Protein AF-A0AAW6S9F1-F1 (afdb_monomer_lite)

Sequence (122 aa):
ILEATVVEERRRLMMEIIFHKCEFVGEMAVVQQAQRSLSLESYDRIEQNLNQCMQAKLLPANLLTRRAAILMRSYISGLMENWLFAPQSFDLKAEARSYVAILLEMLQLCPTLRSDAPSLTA

Foldseek 3Di:
DLLCCVPPPVNVVVLLCVQPVDDCDDPNVVVVVVVVVVLVVQLVVQLVVVCVCVVVVVFPVQFQSSVLSVCVVCLSSVLSNVCSVPVPPDPSNVCVVVSVVVSSCCRHPPPVRGDPDDPPDD

Radius of gyration: 17.01 Å; chains: 1; bounding box: 40×32×47 Å

InterPro domains:
  IPR013572 Transcription regulator MAATS, C-terminal [PF08361] (1-108)
  IPR036271 Tetracyclin repressor-like, C-terminal domain superfamily [SSF48498] (8-107)

Structure (mmCIF, N/CA/C/O backbone):
data_AF-A0AAW6S9F1-F1
#
_entry.id   AF-A0AAW6S9F1-F1
#
loop_
_atom_site.group_PDB
_atom_site.id
_atom_site.type_symbol
_atom_site.label_atom_id
_atom_site.label_alt_id
_atom_site.label_comp_id
_atom_site.label_asym_id
_atom_site.label_entity_id
_atom_site.label_seq_id
_atom_site.pdbx_PDB_ins_code
_atom_site.Cartn_x
_atom_site.Cartn_y
_atom_site.Cartn_z
_atom_site.occupancy
_atom_site.B_iso_or_equiv
_atom_site.auth_seq_id
_atom_site.auth_comp_id
_atom_site.auth_asym_id
_atom_site.auth_atom_id
_atom_site.pdbx_PDB_model_num
ATOM 1 N N . ILE A 1 1 ? -5.722 0.598 -7.231 1.00 87.75 1 ILE A N 1
ATOM 2 C CA . ILE A 1 1 ? -4.252 0.827 -7.224 1.00 87.75 1 ILE A CA 1
ATOM 3 C C . ILE A 1 1 ? -3.485 -0.434 -7.610 1.00 87.75 1 ILE A C 1
ATOM 5 O O . ILE A 1 1 ? -2.797 -0.372 -8.618 1.00 87.75 1 ILE A O 1
ATOM 9 N N . LEU A 1 2 ? -3.614 -1.547 -6.875 1.00 93.38 2 LEU A N 1
ATOM 10 C CA . LEU A 1 2 ? -2.893 -2.795 -7.178 1.00 93.38 2 LEU A CA 1
ATOM 11 C C . LEU A 1 2 ? -3.260 -3.365 -8.558 1.00 93.38 2 LEU A C 1
ATOM 13 O O . LEU A 1 2 ? -2.381 -3.532 -9.394 1.00 93.38 2 LEU A O 1
ATOM 17 N N . GLU A 1 3 ? -4.554 -3.530 -8.851 1.00 93.81 3 GLU A N 1
ATOM 18 C CA . GLU A 1 3 ? -5.017 -3.954 -10.184 1.00 93.81 3 GLU A CA 1
ATOM 19 C C . GLU A 1 3 ? -4.552 -2.994 -11.290 1.00 93.81 3 GLU A C 1
ATOM 21 O O . GLU A 1 3 ? -4.047 -3.425 -12.321 1.00 93.81 3 GLU A O 1
ATOM 26 N N . ALA A 1 4 ? -4.652 -1.681 -11.054 1.00 91.31 4 ALA A N 1
ATOM 27 C CA . ALA A 1 4 ? -4.219 -0.659 -12.008 1.00 91.31 4 ALA A CA 1
ATOM 28 C C . ALA A 1 4 ? -2.718 -0.759 -12.328 1.00 91.31 4 ALA A C 1
ATOM 30 O O . ALA A 1 4 ? -2.326 -0.536 -13.465 1.00 91.31 4 ALA A O 1
ATOM 31 N N . THR A 1 5 ? -1.873 -1.141 -11.364 1.00 92.12 5 THR A N 1
ATOM 32 C CA . THR A 1 5 ? -0.443 -1.403 -11.612 1.00 92.12 5 THR A CA 1
ATOM 33 C C . THR A 1 5 ? -0.233 -2.534 -12.626 1.00 92.12 5 THR A C 1
ATOM 35 O O . THR A 1 5 ? 0.734 -2.495 -13.381 1.00 92.12 5 THR A O 1
ATOM 38 N N . VAL A 1 6 ? -1.147 -3.506 -12.693 1.00 93.06 6 VAL A N 1
ATOM 39 C CA . VAL A 1 6 ? -1.086 -4.600 -13.671 1.00 93.06 6 VAL A CA 1
ATOM 40 C C . VAL A 1 6 ? -1.693 -4.190 -15.011 1.00 93.06 6 VAL A C 1
ATOM 42 O O . VAL A 1 6 ? -1.104 -4.465 -16.053 1.00 93.06 6 VAL A O 1
ATOM 45 N N . VAL A 1 7 ? -2.861 -3.541 -15.005 1.00 93.94 7 VAL A N 1
ATOM 46 C CA . VAL A 1 7 ? -3.667 -3.318 -16.219 1.00 93.94 7 VAL A CA 1
ATOM 47 C C . VAL A 1 7 ? -3.265 -2.046 -16.975 1.00 93.94 7 VAL A C 1
ATOM 49 O O . VAL A 1 7 ? -3.292 -2.030 -18.204 1.00 93.94 7 VAL A O 1
ATOM 52 N N . GLU A 1 8 ? -2.858 -0.985 -16.276 1.00 95.62 8 GLU A N 1
ATOM 53 C CA . GLU A 1 8 ? -2.519 0.300 -16.894 1.00 95.62 8 GLU A CA 1
ATOM 54 C C . GLU A 1 8 ? -1.025 0.380 -17.216 1.00 95.62 8 GLU A C 1
ATOM 56 O O . GLU A 1 8 ? -0.187 0.632 -16.348 1.00 95.62 8 GLU A O 1
ATOM 61 N N . GLU A 1 9 ? -0.681 0.234 -18.495 1.00 94.06 9 GLU A N 1
ATOM 62 C CA . GLU A 1 9 ? 0.710 0.243 -18.958 1.00 94.06 9 GLU A CA 1
ATOM 63 C C . GLU A 1 9 ? 1.473 1.510 -18.551 1.00 94.06 9 GLU A C 1
ATOM 65 O O . GLU A 1 9 ? 2.570 1.417 -18.001 1.00 94.06 9 GLU A O 1
ATOM 70 N N . ARG A 1 10 ? 0.877 2.696 -18.733 1.00 94.75 10 ARG A N 1
ATOM 71 C CA . ARG A 1 10 ? 1.509 3.970 -18.349 1.00 94.75 10 ARG A CA 1
ATOM 72 C C . ARG A 1 10 ? 1.888 3.994 -16.867 1.00 94.75 10 ARG A C 1
ATOM 74 O O . ARG A 1 10 ? 2.964 4.468 -16.510 1.00 94.75 10 ARG A O 1
ATOM 81 N N . ARG A 1 11 ? 1.003 3.495 -16.001 1.00 92.75 11 ARG A N 1
ATOM 82 C CA . ARG A 1 11 ? 1.230 3.437 -14.554 1.00 92.75 11 ARG A CA 1
ATOM 83 C C . ARG A 1 11 ? 2.313 2.416 -14.215 1.00 92.75 11 ARG A C 1
ATOM 85 O O . ARG A 1 11 ? 3.184 2.719 -13.403 1.00 92.75 11 ARG A O 1
ATOM 92 N N . ARG A 1 12 ? 2.262 1.242 -14.848 1.00 94.38 12 ARG A N 1
ATOM 93 C CA . ARG A 1 12 ? 3.239 0.163 -14.679 1.00 94.38 12 ARG A CA 1
ATOM 94 C C . ARG A 1 12 ? 4.652 0.636 -15.016 1.00 94.38 12 ARG A C 1
ATOM 96 O O . ARG A 1 12 ? 5.523 0.571 -14.157 1.00 94.38 12 ARG A O 1
ATOM 103 N N . LEU A 1 13 ? 4.840 1.205 -16.207 1.00 94.88 13 LEU A N 1
ATOM 104 C CA . LEU A 1 13 ? 6.136 1.706 -16.676 1.00 94.88 13 LEU A CA 1
ATOM 105 C C . LEU A 1 13 ? 6.675 2.831 -15.789 1.00 94.88 13 LEU A C 1
ATOM 107 O O . LEU A 1 13 ? 7.848 2.829 -15.432 1.00 94.88 13 LEU A O 1
ATOM 111 N N . MET A 1 14 ? 5.819 3.777 -15.392 1.00 93.19 1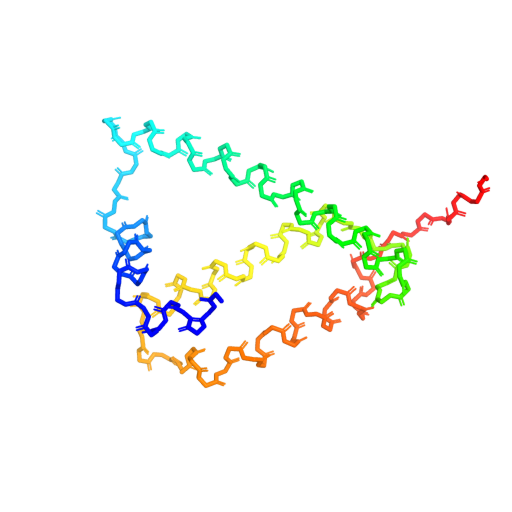4 MET A N 1
ATOM 112 C CA . MET A 1 14 ? 6.219 4.866 -14.500 1.00 93.19 14 MET A CA 1
ATOM 113 C C . MET A 1 14 ? 6.716 4.339 -13.147 1.00 93.19 14 MET A C 1
ATOM 115 O O . MET A 1 14 ? 7.749 4.789 -12.660 1.00 93.19 14 MET A O 1
ATOM 119 N N . MET A 1 15 ? 6.007 3.380 -12.545 1.00 92.69 15 MET A N 1
ATOM 120 C CA . MET A 1 15 ? 6.420 2.789 -11.269 1.00 92.69 15 MET A CA 1
ATOM 121 C C . MET A 1 15 ? 7.683 1.936 -11.419 1.00 92.69 15 MET A C 1
ATOM 123 O O . MET A 1 15 ? 8.561 2.012 -10.569 1.00 92.69 15 MET A O 1
ATOM 127 N N . GLU A 1 16 ? 7.826 1.186 -12.513 1.00 93.81 16 GLU A N 1
ATOM 128 C CA . GLU A 1 16 ? 9.039 0.415 -12.807 1.00 93.81 16 GLU A CA 1
ATOM 129 C C . GLU A 1 16 ? 10.275 1.316 -12.942 1.00 93.81 16 GLU A C 1
ATOM 131 O O . GLU A 1 16 ? 11.336 0.991 -12.412 1.00 93.81 16 GLU A O 1
ATOM 136 N N . ILE A 1 17 ? 10.132 2.476 -13.596 1.00 94.00 17 ILE A N 1
ATOM 137 C CA . ILE A 1 17 ? 11.204 3.475 -13.675 1.00 94.00 17 ILE A CA 1
ATOM 138 C C . ILE A 1 17 ? 11.577 3.963 -12.277 1.00 94.00 17 ILE A C 1
ATOM 140 O O . ILE A 1 17 ? 12.753 3.947 -11.924 1.00 94.00 17 ILE A O 1
ATOM 144 N N . ILE A 1 18 ? 10.581 4.362 -11.482 1.00 91.38 18 ILE A N 1
ATOM 145 C CA . ILE A 1 18 ? 10.787 4.912 -10.137 1.00 91.38 18 ILE A CA 1
ATOM 146 C C . ILE A 1 18 ? 11.469 3.901 -9.208 1.00 91.38 18 ILE A C 1
ATOM 148 O O . ILE A 1 18 ? 12.370 4.293 -8.472 1.00 91.38 18 ILE A O 1
ATOM 152 N N . PHE A 1 19 ? 11.050 2.633 -9.225 1.00 91.88 19 PHE A N 1
ATOM 153 C CA . PHE A 1 19 ? 11.562 1.622 -8.296 1.00 91.88 19 PHE A CA 1
ATOM 154 C C . PHE A 1 19 ? 12.882 0.989 -8.745 1.00 91.88 19 PHE A C 1
ATOM 156 O O . PHE A 1 19 ? 13.737 0.731 -7.903 1.00 91.88 19 PHE A O 1
ATOM 163 N N . HIS A 1 20 ? 13.064 0.727 -10.044 1.00 93.69 20 HIS A N 1
ATOM 164 C CA . HIS A 1 20 ? 14.128 -0.178 -10.504 1.00 93.69 20 HIS A CA 1
ATOM 165 C C . HIS A 1 20 ? 15.066 0.407 -11.562 1.00 93.69 20 HIS A C 1
ATOM 167 O O . HIS A 1 20 ? 16.078 -0.219 -11.869 1.00 93.69 20 HIS A O 1
ATOM 173 N N . LYS A 1 21 ? 14.752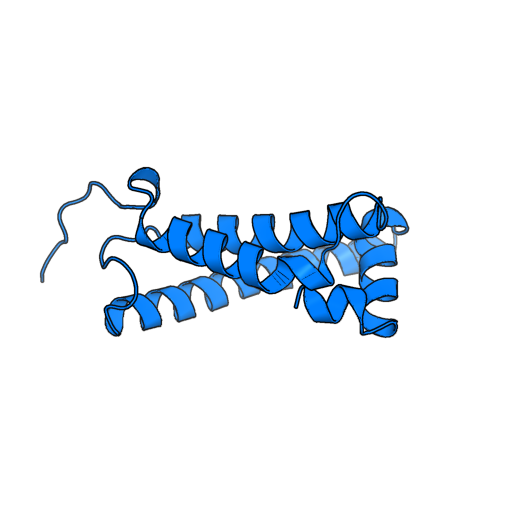 1.566 -12.158 1.00 92.94 21 LYS A N 1
ATOM 174 C CA . LYS A 1 21 ? 15.556 2.131 -13.264 1.00 92.94 21 LYS A CA 1
ATOM 175 C C . LYS A 1 21 ? 16.023 3.566 -13.031 1.00 92.94 21 LYS A C 1
ATOM 177 O O . LYS A 1 21 ? 16.643 4.143 -13.920 1.00 92.94 21 LYS A O 1
ATOM 182 N N . CYS A 1 22 ? 15.711 4.157 -11.881 1.00 92.19 22 CYS A N 1
ATOM 183 C CA . CYS A 1 22 ? 16.061 5.534 -11.560 1.00 92.19 22 CYS A CA 1
ATOM 184 C C . CYS A 1 22 ? 17.031 5.575 -10.382 1.00 92.19 22 CYS A C 1
ATOM 186 O O . CYS A 1 22 ? 16.702 5.158 -9.272 1.00 92.19 22 CYS A O 1
ATOM 188 N N . GLU A 1 23 ? 18.214 6.132 -10.618 1.00 92.50 23 GLU A N 1
ATOM 189 C CA . GLU A 1 23 ? 19.105 6.553 -9.545 1.00 92.50 23 GLU A CA 1
ATOM 190 C C . GLU A 1 23 ? 18.763 7.995 -9.162 1.00 92.50 23 GLU A C 1
ATOM 192 O O . GLU A 1 23 ? 18.846 8.918 -9.974 1.00 92.50 23 GLU A O 1
ATOM 197 N N . PHE A 1 24 ? 18.366 8.206 -7.908 1.00 90.56 24 PHE A N 1
ATOM 198 C CA . PHE A 1 24 ? 17.980 9.520 -7.391 1.00 90.56 24 PHE A CA 1
ATOM 199 C C . PHE A 1 24 ? 19.199 10.376 -7.014 1.00 90.56 24 PHE A C 1
ATOM 201 O O . PHE A 1 24 ? 19.382 10.751 -5.856 1.00 90.56 24 PHE A O 1
ATOM 208 N N . VAL A 1 25 ? 20.039 10.676 -8.002 1.00 92.00 25 VAL A N 1
ATOM 209 C CA . VAL A 1 25 ? 21.267 11.474 -7.871 1.00 92.00 25 VAL A CA 1
ATOM 210 C C . VAL A 1 25 ? 21.300 12.596 -8.912 1.00 92.00 25 VAL A C 1
ATOM 212 O O . VAL A 1 25 ? 20.534 12.587 -9.876 1.00 92.00 25 VAL A O 1
ATOM 215 N N . GLY A 1 26 ? 22.171 13.592 -8.715 1.00 92.69 26 GLY A N 1
ATOM 216 C CA . GLY A 1 26 ? 22.315 14.720 -9.641 1.00 92.69 26 GLY A CA 1
ATOM 217 C C . GLY A 1 26 ? 20.987 15.443 -9.888 1.00 92.69 26 GLY A C 1
ATOM 218 O O . GLY A 1 26 ? 20.293 15.825 -8.947 1.00 92.69 26 GLY A O 1
ATOM 219 N N . GLU A 1 27 ? 20.606 15.592 -11.155 1.00 90.19 27 GLU A N 1
ATOM 220 C CA . GLU A 1 27 ? 19.366 16.264 -11.570 1.00 90.19 27 GLU A CA 1
ATOM 221 C C . GLU A 1 27 ? 18.092 15.562 -11.059 1.00 90.19 27 GLU A C 1
ATOM 223 O O . GLU A 1 27 ? 17.081 16.215 -10.793 1.00 90.19 27 GLU A O 1
ATOM 228 N N . MET A 1 28 ? 18.141 14.243 -10.833 1.00 90.69 28 MET A N 1
ATOM 229 C CA . MET A 1 28 ? 17.000 13.466 -10.328 1.00 90.69 28 MET A CA 1
ATOM 230 C C . MET A 1 28 ? 16.775 13.621 -8.816 1.00 90.69 28 MET A C 1
ATOM 232 O O . MET A 1 28 ? 15.722 13.229 -8.305 1.00 90.69 28 MET A O 1
ATOM 236 N N . ALA A 1 29 ? 17.702 14.251 -8.083 1.00 90.19 29 ALA A N 1
ATOM 237 C CA . ALA A 1 29 ? 17.535 14.521 -6.652 1.00 90.19 29 ALA A CA 1
ATOM 238 C C . ALA A 1 29 ? 16.314 15.419 -6.364 1.00 90.19 29 ALA A C 1
ATOM 240 O O . ALA A 1 29 ? 15.633 15.255 -5.349 1.00 90.19 29 ALA A O 1
ATOM 241 N N . VAL A 1 30 ? 15.975 16.328 -7.286 1.00 89.62 30 VAL A N 1
ATOM 242 C CA . VAL A 1 30 ? 14.793 17.200 -7.165 1.00 89.62 30 VAL A CA 1
ATOM 243 C C . VAL A 1 30 ? 13.501 16.380 -7.213 1.00 89.62 30 VAL A C 1
ATOM 245 O O . VAL A 1 30 ? 12.575 16.626 -6.438 1.00 89.62 30 VAL A O 1
ATOM 248 N N . VAL A 1 31 ? 13.454 15.350 -8.066 1.00 87.81 31 VAL A N 1
ATOM 249 C CA . VAL A 1 31 ? 12.316 14.423 -8.156 1.00 87.81 31 VAL A CA 1
ATOM 250 C C . VAL A 1 31 ? 12.182 13.616 -6.865 1.00 87.81 31 VAL A C 1
ATOM 252 O O . VAL A 1 31 ? 11.073 13.471 -6.351 1.00 87.81 31 VAL A O 1
ATOM 255 N N . GLN A 1 32 ? 13.297 13.154 -6.289 1.00 90.00 32 GLN A N 1
ATOM 256 C CA . GLN A 1 32 ? 13.289 12.476 -4.989 1.00 90.00 32 GLN A CA 1
ATOM 257 C C . GLN A 1 32 ? 12.698 13.368 -3.892 1.00 90.00 32 GLN A C 1
ATOM 259 O O . GLN A 1 32 ? 11.861 12.921 -3.106 1.00 90.00 32 GLN A O 1
ATOM 264 N N . GLN A 1 33 ? 13.105 14.638 -3.847 1.00 87.88 33 GLN A N 1
ATOM 265 C CA . GLN A 1 33 ? 12.600 15.585 -2.861 1.00 87.88 33 GLN A CA 1
ATOM 266 C C . GLN A 1 33 ? 11.098 15.848 -3.045 1.00 87.88 33 GLN A C 1
ATOM 268 O O . GLN A 1 33 ? 10.353 15.834 -2.065 1.00 87.88 33 GLN A O 1
ATOM 273 N N . ALA A 1 34 ? 10.631 16.001 -4.287 1.00 85.62 34 ALA A N 1
ATOM 274 C CA . ALA A 1 34 ? 9.206 16.131 -4.586 1.00 85.62 34 ALA A CA 1
ATOM 275 C C . ALA A 1 34 ? 8.411 14.886 -4.149 1.00 85.62 34 ALA A C 1
ATOM 277 O O . ALA A 1 34 ? 7.366 15.009 -3.507 1.00 85.62 34 ALA A O 1
ATOM 278 N N . GLN A 1 35 ? 8.926 13.679 -4.417 1.00 86.06 35 GLN A N 1
ATOM 279 C CA . GLN A 1 35 ? 8.301 12.433 -3.965 1.00 86.06 35 GLN A CA 1
ATOM 280 C C . GLN A 1 35 ? 8.253 12.317 -2.438 1.00 86.06 35 GLN A C 1
ATOM 282 O O . GLN A 1 35 ? 7.255 11.830 -1.900 1.00 86.06 35 GLN A O 1
ATOM 287 N N . ARG A 1 36 ? 9.289 12.771 -1.720 1.00 87.94 36 ARG A N 1
ATOM 288 C CA . ARG A 1 36 ? 9.285 12.813 -0.247 1.00 87.94 36 ARG A CA 1
ATOM 289 C C . ARG A 1 36 ? 8.181 13.724 0.275 1.00 87.94 36 ARG A C 1
ATOM 291 O O . ARG A 1 36 ? 7.401 13.281 1.114 1.00 87.94 36 ARG A O 1
ATOM 298 N N . SER A 1 37 ? 8.067 14.939 -0.258 1.00 84.81 37 SER A N 1
ATOM 299 C CA . SER A 1 37 ? 7.007 15.878 0.126 1.00 84.81 37 SER A CA 1
ATOM 300 C C . SER A 1 37 ? 5.612 15.299 -0.129 1.00 84.81 37 SER A C 1
ATOM 302 O O . SER A 1 37 ? 4.786 15.275 0.780 1.00 84.81 37 SER A O 1
ATOM 304 N N . LEU A 1 38 ? 5.380 14.726 -1.317 1.00 84.56 38 LEU A N 1
ATOM 305 C CA . LEU A 1 38 ? 4.118 14.052 -1.649 1.00 84.56 38 LEU A CA 1
ATOM 306 C C . LEU A 1 38 ? 3.829 12.858 -0.731 1.00 84.56 38 LEU A C 1
ATOM 308 O O . LEU A 1 38 ? 2.678 12.583 -0.405 1.00 84.56 38 LEU A O 1
ATOM 312 N N . SER A 1 39 ? 4.864 12.135 -0.303 1.00 83.19 39 SER A N 1
ATOM 313 C CA . SER A 1 39 ? 4.711 10.993 0.602 1.00 83.19 39 SER A CA 1
ATOM 314 C C . SER A 1 39 ? 4.310 11.426 2.008 1.00 83.19 39 SER A C 1
ATOM 316 O O . SER A 1 39 ? 3.488 10.756 2.624 1.00 83.19 39 SER A O 1
ATOM 318 N N . LEU A 1 40 ? 4.861 12.540 2.497 1.00 84.56 40 LEU A N 1
ATOM 319 C CA . LEU A 1 40 ? 4.479 13.121 3.783 1.00 84.56 40 LEU A CA 1
ATOM 320 C C . LEU A 1 40 ? 3.028 13.603 3.758 1.00 84.56 40 LEU A C 1
ATOM 322 O O . LEU A 1 40 ? 2.247 13.186 4.607 1.00 84.56 40 LEU A O 1
ATOM 326 N N . GLU A 1 41 ? 2.646 14.366 2.732 1.00 87.19 41 GLU A N 1
ATOM 327 C CA . GLU A 1 41 ? 1.262 14.819 2.550 1.00 87.19 41 GLU A CA 1
ATOM 328 C C . GLU A 1 41 ? 0.291 13.636 2.397 1.00 87.19 41 GLU A C 1
ATOM 330 O O . GLU A 1 41 ? -0.824 13.642 2.922 1.00 87.19 41 GLU A O 1
ATOM 335 N N . SER A 1 42 ? 0.720 12.573 1.708 1.00 87.06 42 SER A N 1
ATOM 336 C CA . SER A 1 42 ? -0.072 11.353 1.579 1.00 87.06 42 SER A CA 1
ATOM 337 C C . SER A 1 42 ? -0.349 10.696 2.929 1.00 87.06 42 SER A C 1
ATOM 339 O O . SER A 1 42 ? -1.424 10.117 3.075 1.00 87.06 42 SER A O 1
ATOM 341 N N . TYR A 1 43 ? 0.573 10.746 3.896 1.00 91.94 43 TYR A N 1
ATOM 342 C CA . TYR A 1 43 ? 0.298 10.203 5.225 1.00 91.94 43 TYR A CA 1
ATOM 343 C C . TYR A 1 43 ? -0.799 10.994 5.923 1.00 91.94 43 TYR A C 1
ATOM 345 O O . TYR A 1 43 ? -1.750 10.385 6.403 1.00 91.94 43 TYR A O 1
ATOM 353 N N . ASP A 1 44 ? -0.729 12.323 5.891 1.00 92.25 44 ASP A N 1
ATOM 354 C CA . ASP A 1 44 ? -1.722 13.180 6.540 1.00 92.25 44 ASP A CA 1
ATOM 355 C C . ASP A 1 44 ? -3.121 12.946 5.948 1.00 92.25 44 ASP A C 1
ATOM 357 O O . ASP A 1 44 ? -4.104 12.807 6.677 1.00 92.25 44 ASP A O 1
ATOM 361 N N . ARG A 1 45 ? -3.212 12.784 4.621 1.00 94.56 45 ARG A N 1
ATOM 362 C CA . ARG A 1 45 ? -4.463 12.410 3.940 1.00 94.56 45 ARG A CA 1
ATOM 363 C C . ARG A 1 45 ? -4.966 11.023 4.350 1.00 94.56 45 ARG A C 1
ATOM 365 O O . ARG A 1 45 ? -6.171 10.835 4.511 1.00 94.56 45 ARG A O 1
ATOM 372 N N . ILE A 1 46 ? -4.084 10.032 4.506 1.00 95.50 46 ILE A N 1
ATOM 373 C CA . ILE A 1 46 ? -4.487 8.698 4.981 1.00 95.50 46 ILE A CA 1
ATOM 374 C C . ILE A 1 46 ? -5.010 8.796 6.416 1.00 95.50 46 ILE A C 1
ATOM 376 O O . ILE A 1 46 ? -6.080 8.269 6.705 1.00 95.50 46 ILE A O 1
ATOM 380 N N . GLU A 1 47 ? -4.318 9.514 7.298 1.00 96.69 47 GLU A N 1
ATOM 381 C CA . GLU A 1 47 ? -4.747 9.712 8.684 1.00 96.69 47 GLU A CA 1
ATOM 382 C C . GLU A 1 47 ? -6.105 10.408 8.777 1.00 96.69 47 GLU A C 1
ATOM 384 O O . GLU A 1 47 ? -6.951 9.990 9.565 1.00 96.69 47 GLU A O 1
ATOM 389 N N . GLN A 1 48 ? -6.360 11.423 7.950 1.00 96.75 48 GLN A N 1
ATOM 390 C CA . GLN A 1 48 ? -7.672 12.071 7.868 1.00 96.75 48 GLN A CA 1
ATOM 391 C C . GLN A 1 48 ? -8.781 11.075 7.501 1.00 96.75 48 GLN A C 1
ATOM 393 O O . GLN A 1 48 ? -9.813 11.039 8.171 1.00 96.75 48 GLN A O 1
ATOM 398 N N . ASN A 1 49 ? -8.561 10.225 6.493 1.00 96.94 49 ASN A N 1
ATOM 399 C CA . ASN A 1 49 ? -9.533 9.197 6.107 1.00 96.94 49 ASN A CA 1
ATOM 400 C C . ASN A 1 49 ? -9.732 8.146 7.212 1.00 96.94 49 ASN A C 1
ATOM 402 O O . ASN A 1 49 ? -10.863 7.766 7.504 1.00 96.94 49 ASN A O 1
ATOM 406 N N . LEU A 1 50 ? -8.655 7.708 7.874 1.00 97.06 50 LEU A N 1
ATOM 407 C CA . LEU A 1 50 ? -8.745 6.775 9.002 1.00 97.06 50 LEU A CA 1
ATOM 408 C C . LEU A 1 50 ? -9.562 7.370 10.155 1.00 97.06 50 LEU A C 1
ATOM 410 O O . LEU A 1 50 ? -10.434 6.691 10.694 1.00 97.06 50 LEU A O 1
ATOM 414 N N . ASN A 1 51 ? -9.348 8.648 10.479 1.00 96.75 51 ASN A N 1
ATOM 415 C CA . ASN A 1 51 ? -10.134 9.362 11.485 1.00 96.75 51 ASN A CA 1
ATOM 416 C C . ASN A 1 51 ? -11.623 9.433 11.113 1.00 96.75 51 ASN A C 1
ATOM 418 O O . ASN A 1 51 ? -12.478 9.208 11.968 1.00 96.75 51 ASN A O 1
ATOM 422 N N . GLN A 1 52 ? -11.957 9.679 9.843 1.00 97.56 52 GLN A N 1
ATOM 423 C CA . GLN A 1 52 ? -13.349 9.646 9.373 1.00 97.56 52 GLN A CA 1
ATOM 424 C C . GLN A 1 52 ? -13.967 8.248 9.534 1.00 97.56 52 GLN A C 1
ATOM 426 O O . GLN A 1 52 ? -15.095 8.118 10.009 1.00 97.56 52 GLN A O 1
ATOM 431 N N . CYS A 1 53 ? -13.223 7.186 9.215 1.00 97.25 53 CYS A N 1
ATOM 432 C CA . CYS A 1 53 ? -13.675 5.812 9.437 1.00 97.25 53 CYS A CA 1
ATOM 433 C C . CYS A 1 53 ? -13.883 5.493 10.928 1.00 97.25 53 CYS A C 1
ATOM 435 O O . CYS A 1 53 ? -14.834 4.790 11.272 1.00 97.25 53 CYS A O 1
ATOM 437 N N . MET A 1 54 ? -13.039 6.022 11.818 1.00 96.56 54 MET A N 1
ATOM 438 C CA . MET A 1 54 ? -13.213 5.894 13.271 1.00 96.56 54 MET A CA 1
ATOM 439 C C . MET A 1 54 ? -14.471 6.627 13.756 1.00 96.56 54 MET A C 1
ATOM 441 O O . MET A 1 54 ? -15.251 6.060 14.519 1.00 96.56 54 MET A O 1
ATOM 445 N N . GLN A 1 55 ? -14.726 7.847 13.268 1.00 96.69 55 GLN A N 1
ATOM 446 C CA . GLN A 1 55 ? -15.952 8.603 13.570 1.00 96.69 55 GLN A CA 1
ATOM 447 C C . GLN A 1 55 ? -17.213 7.866 13.091 1.00 96.69 55 GLN A C 1
ATOM 449 O O . GLN A 1 55 ? -18.226 7.843 13.790 1.00 96.69 55 GLN A O 1
ATOM 454 N N . ALA A 1 56 ? -17.130 7.193 11.941 1.00 97.06 56 ALA A N 1
ATOM 455 C CA . ALA A 1 56 ? -18.182 6.329 11.410 1.00 97.06 56 ALA A CA 1
ATOM 456 C C . ALA A 1 56 ? -18.274 4.949 12.101 1.00 97.06 56 ALA A C 1
ATOM 458 O O . ALA A 1 56 ? -19.093 4.125 11.699 1.00 97.06 56 ALA A O 1
ATOM 459 N N . LYS A 1 57 ? -17.454 4.681 13.130 1.00 95.56 57 LYS A N 1
ATOM 460 C CA . LYS A 1 57 ? -17.375 3.402 13.867 1.00 95.56 57 LYS A CA 1
ATOM 461 C C . LYS A 1 57 ? -17.012 2.187 12.997 1.00 95.56 57 LYS A C 1
ATOM 463 O O . LYS A 1 57 ? -17.300 1.054 13.371 1.00 95.56 57 LYS A O 1
ATOM 468 N N . LEU A 1 58 ? -16.361 2.415 11.854 1.00 95.62 58 LEU A N 1
ATOM 469 C CA . LEU A 1 58 ? -15.854 1.365 10.960 1.00 95.62 58 LEU A CA 1
ATOM 470 C C . LEU A 1 58 ? -14.463 0.862 11.373 1.00 95.62 58 LEU A C 1
ATOM 472 O O . LEU A 1 58 ? -14.043 -0.213 10.951 1.00 95.62 58 LEU A O 1
ATOM 476 N N . LEU A 1 59 ? -13.744 1.643 12.183 1.00 96.62 59 LEU A N 1
ATOM 477 C CA . LEU A 1 59 ? -12.447 1.297 12.762 1.00 96.62 59 LEU A CA 1
ATOM 478 C C . LEU A 1 59 ? -12.462 1.527 14.283 1.00 96.62 59 LEU A C 1
ATOM 480 O O . LEU A 1 59 ? -13.252 2.346 14.764 1.00 96.62 59 LEU A O 1
ATOM 484 N N . PRO A 1 60 ? -11.590 0.844 15.050 1.00 96.38 60 PRO A N 1
ATOM 485 C CA . PRO A 1 60 ? -11.476 1.054 16.491 1.00 96.38 60 PRO A CA 1
ATOM 486 C C . PRO A 1 60 ? -11.179 2.518 16.841 1.00 96.38 60 PRO A C 1
ATOM 488 O O . PRO A 1 60 ? -10.277 3.127 16.273 1.00 96.38 60 PRO A O 1
ATOM 491 N N . ALA A 1 61 ? -11.888 3.068 17.830 1.00 95.44 61 ALA A N 1
ATOM 492 C CA . ALA A 1 61 ? -11.728 4.464 18.257 1.00 95.44 61 ALA A CA 1
ATOM 493 C C . ALA A 1 61 ? -10.344 4.781 18.860 1.00 95.44 61 ALA A C 1
ATOM 495 O O . ALA A 1 61 ? -9.979 5.944 18.984 1.00 95.44 61 ALA A O 1
ATOM 496 N N . ASN A 1 62 ? -9.572 3.757 19.222 1.00 95.44 62 ASN A N 1
ATOM 497 C CA . ASN A 1 62 ? -8.217 3.866 19.757 1.00 95.44 62 ASN A CA 1
ATOM 498 C C . ASN A 1 62 ? -7.139 3.414 18.755 1.00 95.44 62 ASN A C 1
ATOM 500 O O . ASN A 1 62 ? -6.037 3.046 19.159 1.00 95.44 62 ASN A O 1
ATOM 504 N N . LEU A 1 63 ? -7.450 3.393 17.455 1.00 97.25 63 LEU A N 1
ATOM 505 C CA . LEU A 1 63 ? -6.481 3.092 16.406 1.00 97.25 63 LEU A CA 1
ATOM 506 C C . LEU A 1 63 ? -5.379 4.163 16.352 1.00 97.25 63 LEU A C 1
ATOM 508 O O . LEU A 1 63 ? -5.650 5.359 16.265 1.00 97.25 63 LEU A O 1
ATOM 512 N N . LEU A 1 64 ? -4.119 3.730 16.337 1.00 97.38 64 LEU A N 1
ATOM 513 C CA . LEU A 1 64 ? -2.958 4.600 16.155 1.00 97.38 64 LEU A CA 1
ATOM 514 C C . LEU A 1 64 ? -2.829 5.010 14.678 1.00 97.38 64 LEU A C 1
ATOM 516 O O . LEU A 1 64 ? -2.093 4.381 13.912 1.00 97.38 64 LEU A O 1
ATOM 520 N N . THR A 1 65 ? -3.533 6.071 14.275 1.00 96.38 65 THR A N 1
ATOM 521 C CA . THR A 1 65 ? -3.661 6.513 12.870 1.00 96.38 65 THR A CA 1
ATOM 522 C C . THR A 1 65 ? -2.324 6.710 12.169 1.00 96.38 65 THR A C 1
ATOM 524 O O . THR A 1 65 ? -2.155 6.226 11.052 1.00 96.38 65 THR A O 1
ATOM 527 N N . ARG A 1 66 ? -1.334 7.327 12.830 1.00 95.81 66 ARG A N 1
ATOM 528 C CA . ARG A 1 66 ? -0.007 7.534 12.233 1.00 95.81 66 ARG A CA 1
ATOM 529 C C . ARG A 1 66 ? 0.687 6.220 11.892 1.00 95.81 66 ARG A C 1
ATOM 531 O O . ARG A 1 66 ? 1.253 6.069 10.810 1.00 95.81 66 ARG A O 1
ATOM 538 N N . ARG A 1 67 ? 0.638 5.252 12.813 1.00 96.62 67 ARG A N 1
ATOM 539 C CA . ARG A 1 67 ? 1.229 3.919 12.621 1.00 96.62 67 ARG A CA 1
ATOM 540 C C . ARG A 1 67 ? 0.502 3.176 11.501 1.00 96.62 67 ARG A C 1
ATOM 542 O O . ARG A 1 67 ? 1.153 2.606 10.630 1.00 96.62 67 ARG A O 1
ATOM 549 N N . ALA A 1 68 ? -0.828 3.243 11.491 1.00 97.19 68 ALA A N 1
ATOM 550 C CA . ALA A 1 68 ? -1.659 2.680 10.435 1.00 97.19 68 ALA A CA 1
ATOM 551 C C . ALA A 1 68 ? -1.338 3.284 9.056 1.00 97.19 68 ALA A C 1
ATOM 553 O O . ALA A 1 68 ? -1.140 2.536 8.104 1.00 97.19 68 ALA A O 1
ATOM 554 N N . ALA A 1 69 ? -1.198 4.607 8.945 1.00 96.75 69 ALA A N 1
ATOM 555 C CA . ALA A 1 69 ? -0.890 5.280 7.684 1.00 96.75 69 ALA A CA 1
ATOM 556 C C . ALA A 1 69 ? 0.470 4.859 7.103 1.00 96.75 69 ALA A C 1
ATOM 558 O O . ALA A 1 69 ? 0.582 4.605 5.900 1.00 96.75 69 ALA A O 1
ATOM 559 N N . ILE A 1 70 ? 1.486 4.723 7.963 1.00 95.56 70 ILE A N 1
ATOM 560 C CA . ILE A 1 70 ? 2.807 4.210 7.576 1.00 95.56 70 ILE A CA 1
ATOM 561 C C . ILE A 1 70 ? 2.689 2.781 7.034 1.00 95.56 70 ILE A C 1
ATOM 563 O O . ILE A 1 70 ? 3.192 2.511 5.943 1.00 95.56 70 ILE A O 1
ATOM 567 N N . LEU A 1 71 ? 1.985 1.896 7.752 1.00 96.94 71 LEU A N 1
ATOM 568 C CA . LEU A 1 71 ? 1.786 0.503 7.341 1.00 96.94 71 LEU A CA 1
ATOM 569 C C . LEU A 1 71 ? 0.993 0.376 6.038 1.00 96.94 71 LEU A C 1
ATOM 571 O O . LEU A 1 71 ? 1.362 -0.415 5.178 1.00 96.94 71 LEU A O 1
ATOM 575 N N . MET A 1 72 ? -0.072 1.160 5.857 1.00 96.44 72 MET A N 1
ATOM 576 C CA . MET A 1 72 ? -0.855 1.137 4.619 1.00 96.44 72 MET A CA 1
ATOM 577 C C . MET A 1 72 ? 0.008 1.507 3.414 1.00 96.44 72 MET A C 1
ATOM 579 O O . MET A 1 72 ? -0.028 0.816 2.394 1.00 96.44 72 MET A O 1
ATOM 583 N N . ARG A 1 73 ? 0.806 2.578 3.523 1.00 94.31 73 ARG A N 1
ATOM 584 C CA . ARG A 1 73 ? 1.674 3.001 2.422 1.00 94.31 73 ARG A CA 1
ATOM 585 C C . ARG A 1 73 ? 2.747 1.956 2.135 1.00 94.31 73 ARG A C 1
ATOM 587 O O . ARG A 1 73 ? 2.908 1.607 0.970 1.00 94.31 73 ARG A O 1
ATOM 594 N N . SER A 1 74 ? 3.452 1.467 3.160 1.00 95.25 74 SER A N 1
ATOM 595 C CA . SER A 1 74 ? 4.537 0.492 2.985 1.00 95.25 74 SER A CA 1
ATOM 596 C C . SER A 1 74 ? 4.036 -0.837 2.422 1.00 95.25 74 SER A C 1
ATOM 598 O O . SER A 1 74 ? 4.665 -1.387 1.523 1.00 95.25 74 SER A O 1
ATOM 600 N N . TYR A 1 75 ? 2.881 -1.319 2.885 1.00 97.44 75 TYR A N 1
ATOM 601 C CA . TYR A 1 75 ? 2.265 -2.553 2.404 1.00 97.44 75 TYR A CA 1
ATOM 602 C C . TYR A 1 75 ? 1.893 -2.458 0.920 1.00 97.44 75 TYR A C 1
ATOM 604 O O . TYR A 1 75 ? 2.283 -3.304 0.118 1.00 97.44 75 TYR A O 1
ATOM 612 N N . ILE A 1 76 ? 1.191 -1.390 0.527 1.00 95.81 76 ILE A N 1
ATOM 613 C CA . ILE A 1 76 ? 0.746 -1.210 -0.860 1.00 95.81 76 ILE A CA 1
ATOM 614 C C . ILE A 1 76 ? 1.930 -0.950 -1.796 1.00 95.81 76 ILE A C 1
ATOM 616 O O . ILE A 1 76 ? 1.976 -1.534 -2.880 1.00 95.81 76 ILE A O 1
ATOM 620 N N . SER A 1 77 ? 2.896 -0.109 -1.401 1.00 94.19 77 SER A N 1
ATOM 621 C CA . SER A 1 77 ? 4.087 0.127 -2.225 1.00 94.19 77 SER A CA 1
ATOM 622 C C . SER A 1 77 ? 4.946 -1.127 -2.343 1.00 94.19 77 SER A C 1
ATOM 624 O O . SER A 1 77 ? 5.382 -1.433 -3.444 1.00 94.19 77 SER A O 1
ATOM 626 N N . GLY A 1 78 ? 5.125 -1.880 -1.254 1.00 96.56 78 GLY A N 1
ATOM 627 C CA . GLY A 1 78 ? 5.909 -3.114 -1.251 1.00 96.56 78 GLY A CA 1
ATOM 628 C C . GLY A 1 78 ? 5.293 -4.207 -2.124 1.00 96.56 78 GLY A C 1
ATOM 629 O O . GLY A 1 78 ? 6.010 -4.869 -2.866 1.00 96.56 78 GLY A O 1
ATOM 630 N N . LEU A 1 79 ? 3.965 -4.377 -2.113 1.00 97.75 79 LEU A N 1
ATOM 631 C CA . LEU A 1 79 ? 3.291 -5.302 -3.035 1.00 97.75 79 LEU A CA 1
ATOM 632 C C . LEU A 1 79 ? 3.523 -4.917 -4.499 1.00 97.75 79 LEU A C 1
ATOM 634 O O . LEU A 1 79 ? 3.796 -5.779 -5.332 1.00 97.75 79 LEU A O 1
ATOM 638 N N . MET A 1 80 ? 3.424 -3.623 -4.814 1.00 96.31 80 MET A N 1
ATOM 639 C CA . MET A 1 80 ? 3.665 -3.136 -6.171 1.00 96.31 80 MET A CA 1
ATOM 640 C C . MET A 1 80 ? 5.121 -3.317 -6.600 1.00 96.31 80 MET A C 1
ATOM 642 O O . MET A 1 80 ? 5.361 -3.791 -7.704 1.00 96.31 80 MET A O 1
ATOM 646 N N . GLU A 1 81 ? 6.072 -2.937 -5.751 1.00 96.62 81 GLU A N 1
ATOM 647 C CA . GLU A 1 81 ? 7.508 -3.039 -6.010 1.00 96.62 81 GLU A CA 1
ATOM 648 C C . GLU A 1 81 ? 7.922 -4.495 -6.242 1.00 96.62 81 GLU A C 1
ATOM 650 O O . GLU A 1 81 ? 8.469 -4.811 -7.296 1.00 96.62 81 GLU A O 1
ATOM 655 N N . ASN A 1 82 ? 7.568 -5.402 -5.324 1.00 97.19 82 ASN A N 1
ATOM 656 C CA . ASN A 1 82 ? 7.897 -6.824 -5.445 1.00 97.19 82 ASN A CA 1
ATOM 657 C C . ASN A 1 82 ? 7.300 -7.448 -6.710 1.00 97.19 82 ASN A C 1
ATOM 659 O O . ASN A 1 82 ? 7.968 -8.219 -7.400 1.00 97.19 82 ASN A O 1
ATOM 663 N N . TRP A 1 83 ? 6.058 -7.091 -7.049 1.00 97.88 83 TRP A N 1
ATOM 664 C CA . TRP A 1 83 ? 5.447 -7.570 -8.284 1.00 97.88 83 TRP A CA 1
ATOM 665 C C . TRP A 1 83 ? 6.147 -7.010 -9.527 1.00 97.88 83 TRP A C 1
ATOM 667 O O . TRP A 1 83 ? 6.405 -7.755 -10.462 1.00 97.88 83 TRP A O 1
ATOM 677 N N . LEU A 1 84 ? 6.496 -5.719 -9.548 1.00 96.19 84 LEU A N 1
ATOM 678 C CA . LEU A 1 84 ? 7.230 -5.109 -10.664 1.00 96.19 84 LEU A CA 1
ATOM 679 C C . LEU A 1 84 ? 8.637 -5.698 -10.824 1.00 96.19 84 LEU A C 1
ATOM 681 O O . LEU A 1 84 ? 9.142 -5.753 -11.941 1.00 96.19 84 LEU A O 1
ATOM 685 N N . PHE A 1 85 ? 9.259 -6.133 -9.727 1.00 95.69 85 PHE A N 1
ATOM 686 C CA . PHE A 1 85 ? 10.563 -6.788 -9.740 1.00 95.69 85 PHE A CA 1
ATOM 687 C C . PHE A 1 85 ? 10.486 -8.200 -10.336 1.00 95.69 85 PHE A C 1
ATOM 689 O O . PHE A 1 85 ? 11.312 -8.571 -11.167 1.00 95.69 85 PHE A O 1
ATOM 696 N N . ALA A 1 86 ? 9.472 -8.982 -9.948 1.00 95.44 86 ALA A N 1
ATOM 697 C CA . ALA A 1 86 ? 9.269 -10.343 -10.435 1.00 95.44 86 ALA A CA 1
ATOM 698 C C . ALA A 1 86 ? 7.783 -10.623 -10.742 1.00 95.44 86 ALA A C 1
ATOM 700 O O . ALA A 1 86 ? 7.114 -11.297 -9.954 1.00 95.44 86 ALA A O 1
ATOM 701 N N . PRO A 1 87 ? 7.256 -10.197 -11.908 1.00 93.88 87 PRO A N 1
ATOM 702 C CA . PRO A 1 87 ? 5.823 -10.308 -12.221 1.00 93.88 87 PRO A CA 1
ATOM 703 C C . PRO A 1 87 ? 5.279 -11.740 -12.272 1.00 93.88 87 PRO A C 1
ATOM 705 O O . PRO A 1 87 ? 4.074 -11.942 -12.170 1.00 93.88 87 PRO A O 1
ATOM 708 N N . GLN A 1 88 ? 6.167 -12.727 -12.428 1.00 95.12 88 GLN A N 1
ATOM 709 C CA . GLN A 1 88 ? 5.839 -14.157 -12.454 1.00 95.12 88 GLN A CA 1
ATOM 710 C C . GLN A 1 88 ? 5.785 -14.795 -11.056 1.00 95.12 88 GLN A C 1
ATOM 712 O O . GLN A 1 88 ? 5.446 -15.968 -10.937 1.00 95.12 88 GLN A O 1
ATOM 717 N N . SER A 1 89 ? 6.175 -14.067 -10.002 1.00 95.75 89 SER A N 1
ATOM 718 C CA . SER A 1 89 ? 6.275 -14.624 -8.645 1.00 95.75 89 SER A CA 1
ATOM 719 C C . SER A 1 89 ? 4.915 -14.830 -7.973 1.00 95.75 89 SER A C 1
ATOM 721 O O . SER A 1 89 ? 4.751 -15.782 -7.214 1.00 95.75 89 SER A O 1
ATOM 723 N N . PHE A 1 90 ? 3.938 -13.969 -8.263 1.00 97.50 90 PHE A N 1
ATOM 724 C CA . PHE A 1 90 ? 2.554 -14.089 -7.805 1.00 97.50 90 PHE A CA 1
ATOM 725 C C . PHE A 1 90 ? 1.612 -13.275 -8.704 1.00 97.50 90 PHE A C 1
ATOM 727 O O . PHE A 1 90 ? 2.018 -12.296 -9.335 1.00 97.50 90 PHE A O 1
ATOM 734 N N . ASP A 1 91 ? 0.331 -13.651 -8.739 1.00 97.38 91 ASP A N 1
ATOM 735 C CA . ASP A 1 91 ? -0.692 -12.931 -9.502 1.00 97.38 91 ASP A CA 1
ATOM 736 C C . ASP A 1 91 ? -1.259 -11.757 -8.690 1.00 97.38 91 ASP A C 1
ATOM 738 O O . ASP A 1 91 ? -2.258 -11.876 -7.977 1.00 97.38 91 ASP A O 1
ATOM 742 N N . LEU A 1 92 ? -0.622 -10.586 -8.811 1.00 96.94 92 LEU A N 1
ATOM 743 C CA . LEU A 1 92 ? -1.072 -9.372 -8.125 1.00 96.94 92 LEU A CA 1
ATOM 744 C C . LEU A 1 92 ? -2.495 -8.961 -8.526 1.00 96.94 92 LEU A C 1
ATOM 746 O O . LEU A 1 92 ? -3.192 -8.350 -7.719 1.00 96.94 92 LEU A O 1
ATOM 750 N N . LYS A 1 93 ? -2.936 -9.251 -9.756 1.00 96.44 93 LYS A N 1
ATOM 751 C CA . LYS A 1 93 ? -4.264 -8.838 -10.223 1.00 96.44 93 LYS A CA 1
ATOM 752 C C . LYS A 1 93 ? -5.347 -9.700 -9.589 1.00 96.44 93 LYS A C 1
ATOM 754 O O . LYS A 1 93 ? -6.336 -9.144 -9.118 1.00 96.44 93 LYS A O 1
ATOM 759 N N . ALA A 1 94 ? -5.163 -11.017 -9.576 1.00 97.12 94 ALA A N 1
ATOM 760 C CA . ALA A 1 94 ? -6.107 -11.936 -8.950 1.00 97.12 94 ALA A CA 1
ATOM 761 C C . ALA A 1 94 ? -6.198 -11.705 -7.432 1.00 97.12 94 ALA A C 1
ATOM 763 O O . ALA A 1 94 ? -7.296 -11.637 -6.882 1.00 97.12 94 ALA A O 1
ATOM 764 N N . GLU A 1 95 ? -5.057 -11.485 -6.773 1.00 97.81 95 GLU A N 1
ATOM 765 C CA . GLU A 1 95 ? -4.980 -11.383 -5.311 1.00 97.81 95 GLU A CA 1
ATOM 766 C C . GLU A 1 95 ? -5.205 -9.962 -4.764 1.00 97.81 95 GLU A C 1
ATOM 768 O O . GLU A 1 95 ? -5.335 -9.774 -3.552 1.00 97.81 95 GLU A O 1
ATOM 773 N N . ALA A 1 96 ? -5.293 -8.938 -5.624 1.00 97.25 96 ALA A N 1
ATOM 774 C CA . ALA A 1 96 ? -5.395 -7.533 -5.216 1.00 97.25 96 ALA A CA 1
ATOM 775 C C . ALA A 1 96 ? -6.495 -7.275 -4.175 1.00 97.25 96 ALA A C 1
ATOM 777 O O . ALA A 1 96 ? -6.283 -6.528 -3.216 1.00 97.25 96 ALA A O 1
ATOM 778 N N . ARG A 1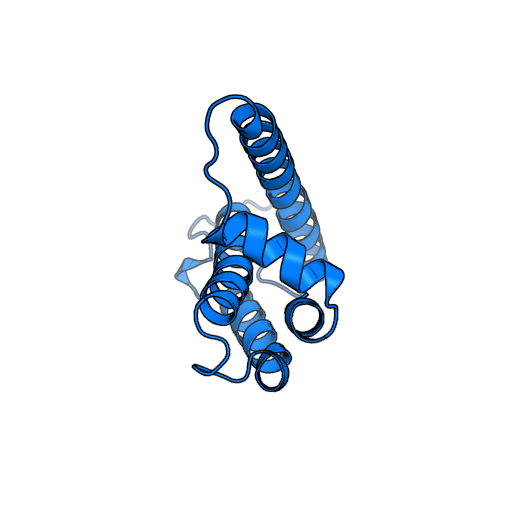 97 ? -7.673 -7.883 -4.360 1.00 97.19 97 ARG A N 1
ATOM 779 C CA . ARG A 1 97 ? -8.803 -7.735 -3.433 1.00 97.19 97 ARG A CA 1
ATOM 780 C C . ARG A 1 97 ? -8.505 -8.374 -2.079 1.00 97.19 97 ARG A C 1
ATOM 782 O O . ARG A 1 97 ? -8.792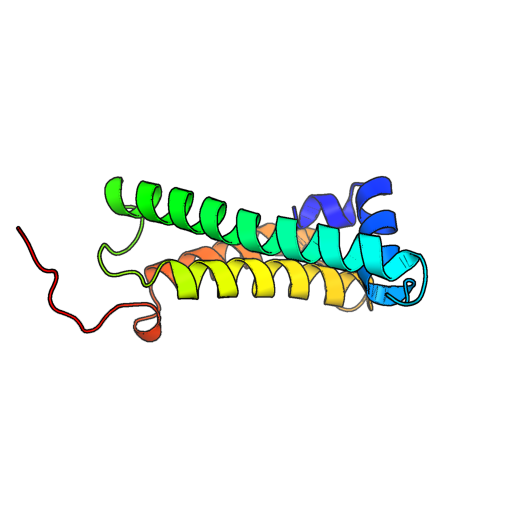 -7.751 -1.059 1.00 97.19 97 ARG A O 1
ATOM 789 N N . SER A 1 98 ? -7.906 -9.562 -2.074 1.00 98.25 98 SER A N 1
ATOM 790 C CA . SER A 1 98 ? -7.504 -10.276 -0.860 1.00 98.25 98 SER A CA 1
ATOM 791 C C . SER A 1 98 ? -6.464 -9.479 -0.073 1.00 98.25 98 SER A C 1
ATOM 793 O O . SER A 1 98 ? -6.629 -9.275 1.125 1.00 98.25 98 SER A O 1
ATOM 795 N N . TYR A 1 99 ? -5.452 -8.918 -0.741 1.00 98.38 99 TYR A N 1
ATOM 796 C CA . TYR A 1 99 ? -4.445 -8.078 -0.083 1.00 98.38 99 TYR A CA 1
ATOM 797 C C . TYR A 1 99 ? -5.036 -6.817 0.553 1.00 98.38 99 TYR A C 1
ATOM 799 O O . TYR A 1 99 ? -4.653 -6.435 1.658 1.00 98.38 99 TYR A O 1
ATOM 807 N N . VAL A 1 100 ? -5.999 -6.170 -0.110 1.00 97.88 100 VAL A N 1
ATOM 808 C CA . VAL A 1 100 ? -6.700 -5.021 0.483 1.00 97.88 100 VAL A CA 1
ATOM 809 C C . VAL A 1 100 ? -7.557 -5.455 1.673 1.00 97.88 100 VAL A C 1
ATOM 811 O O . VAL A 1 100 ? -7.558 -4.757 2.684 1.00 97.88 100 VAL A O 1
ATOM 814 N N . ALA A 1 101 ? -8.247 -6.596 1.594 1.00 98.06 101 ALA A N 1
ATOM 815 C CA . ALA A 1 101 ? -9.024 -7.126 2.715 1.00 98.06 101 ALA A CA 1
ATOM 816 C C . ALA A 1 101 ? -8.133 -7.400 3.939 1.00 98.06 101 ALA A C 1
ATOM 818 O O . ALA A 1 101 ? -8.422 -6.882 5.014 1.00 98.06 101 ALA A O 1
ATOM 819 N N . ILE A 1 102 ? -6.995 -8.077 3.749 1.00 98.44 102 ILE A N 1
ATOM 820 C CA . ILE A 1 102 ? -5.998 -8.336 4.802 1.00 98.44 102 ILE A CA 1
ATOM 821 C C . ILE A 1 102 ? -5.521 -7.029 5.443 1.00 98.44 102 ILE A C 1
ATOM 823 O O . ILE A 1 102 ? -5.431 -6.925 6.667 1.00 98.44 102 ILE A O 1
ATOM 827 N N . LEU A 1 103 ? -5.2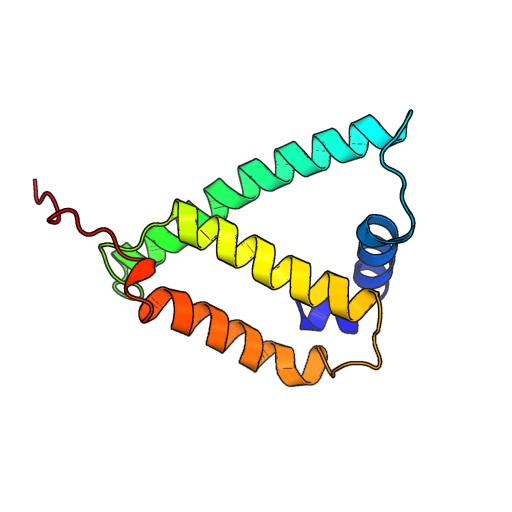33 -6.006 4.630 1.00 98.06 103 LEU A N 1
ATOM 828 C CA . LEU A 1 103 ? -4.824 -4.702 5.143 1.00 98.06 103 LEU A CA 1
ATOM 829 C C . LEU A 1 103 ? -5.909 -4.086 6.037 1.00 98.06 103 LEU A C 1
ATOM 831 O O . LEU A 1 103 ? -5.596 -3.572 7.107 1.00 98.06 103 LEU A O 1
ATOM 835 N N . LEU A 1 104 ? -7.176 -4.137 5.622 1.00 97.56 104 LEU A N 1
ATOM 836 C CA . LEU A 1 104 ? -8.292 -3.596 6.402 1.00 97.56 104 LEU A CA 1
ATOM 837 C C . LEU A 1 104 ? -8.536 -4.397 7.688 1.00 97.56 104 LEU A C 1
ATOM 839 O O . LEU A 1 104 ? -8.735 -3.801 8.746 1.00 97.56 104 LEU A O 1
ATOM 843 N N . GLU A 1 105 ? -8.461 -5.724 7.622 1.00 98.31 105 GLU A N 1
ATOM 844 C CA . GLU A 1 105 ? -8.559 -6.613 8.783 1.00 98.31 105 GLU A CA 1
ATOM 845 C C . GLU A 1 105 ? -7.450 -6.329 9.799 1.00 98.31 105 GLU A C 1
ATOM 847 O O . GLU A 1 105 ? -7.722 -6.220 10.994 1.00 98.31 105 GLU A O 1
ATOM 852 N N . MET A 1 106 ? -6.213 -6.112 9.341 1.00 98.00 106 MET A N 1
ATOM 853 C CA . MET A 1 106 ? -5.095 -5.715 10.201 1.00 98.00 106 MET A CA 1
ATOM 854 C C . MET A 1 106 ? -5.411 -4.422 10.968 1.00 98.00 106 MET A C 1
ATOM 856 O O . MET A 1 106 ? -5.191 -4.355 12.178 1.00 98.00 106 MET A O 1
ATOM 860 N N . LEU A 1 107 ? -5.976 -3.410 10.298 1.00 97.06 107 LEU A N 1
ATOM 861 C CA . LEU A 1 107 ? -6.366 -2.148 10.942 1.00 97.06 107 LEU A CA 1
ATOM 862 C C . LEU A 1 107 ? -7.506 -2.317 11.958 1.00 97.06 107 LEU A C 1
ATOM 864 O O . LEU A 1 107 ? -7.590 -1.556 12.920 1.00 97.06 107 LEU A O 1
ATOM 868 N N . GLN A 1 108 ? -8.386 -3.298 11.762 1.00 96.50 108 GLN A N 1
ATOM 869 C CA . GLN A 1 108 ? -9.515 -3.554 12.657 1.00 96.50 108 GLN A CA 1
ATOM 870 C C . GLN A 1 108 ? -9.122 -4.416 13.863 1.00 96.50 108 GLN A C 1
ATOM 872 O O . GLN A 1 108 ? -9.549 -4.156 14.994 1.00 96.50 108 GLN A O 1
ATOM 877 N N . LEU A 1 109 ? -8.317 -5.454 13.637 1.00 96.75 109 LEU A N 1
ATOM 878 C CA . LEU A 1 109 ? -8.189 -6.584 14.554 1.00 96.75 109 LEU A CA 1
ATOM 879 C C . LEU A 1 109 ? -6.866 -6.605 15.324 1.00 96.75 109 LEU A C 1
ATOM 881 O O . LEU A 1 109 ? -6.846 -7.109 16.447 1.00 96.75 109 LEU A O 1
ATOM 885 N N . CYS A 1 110 ? -5.774 -6.049 14.789 1.00 97.62 110 CYS A N 1
ATOM 886 C CA . CYS A 1 110 ? -4.470 -6.150 15.445 1.00 97.62 110 CYS A CA 1
ATOM 887 C C . CYS A 1 110 ? -4.407 -5.291 16.724 1.00 97.62 110 CYS A C 1
ATOM 889 O O . CYS A 1 110 ? -4.491 -4.061 16.646 1.00 97.62 110 CYS A O 1
ATOM 891 N N . PRO A 1 111 ? -4.188 -5.891 17.911 1.00 95.75 111 PRO A N 1
ATOM 892 C CA . PRO A 1 111 ? -4.158 -5.145 19.168 1.00 95.75 111 PRO A CA 1
ATOM 893 C C . PRO A 1 111 ? -2.956 -4.199 19.251 1.00 95.75 111 PRO A C 1
ATOM 895 O O . PRO A 1 111 ? -3.065 -3.113 19.803 1.00 95.75 111 PRO A O 1
ATOM 898 N N . THR A 1 112 ? -1.833 -4.547 18.622 1.00 96.31 112 THR A N 1
ATOM 899 C CA . THR A 1 112 ? -0.614 -3.721 18.576 1.00 96.31 112 THR A CA 1
ATOM 900 C C . THR A 1 112 ? -0.760 -2.446 17.738 1.00 96.31 112 THR A C 1
ATOM 902 O O . THR A 1 112 ? 0.137 -1.599 17.749 1.00 96.31 112 THR A O 1
ATOM 905 N N . LEU A 1 113 ? -1.871 -2.279 17.012 1.00 96.69 113 LEU A N 1
ATOM 906 C CA . LEU A 1 113 ? -2.229 -1.025 16.344 1.00 96.69 113 LEU A CA 1
ATOM 907 C C . LEU A 1 113 ? -3.120 -0.116 17.193 1.00 96.69 113 LEU A C 1
ATOM 909 O O . LEU A 1 113 ? -3.483 0.967 16.741 1.00 96.69 113 LEU A O 1
ATOM 913 N N . ARG A 1 114 ? -3.447 -0.519 18.419 1.00 95.44 114 ARG A N 1
ATOM 914 C CA . ARG A 1 114 ? -4.296 0.242 19.331 1.00 95.44 114 ARG A CA 1
ATOM 915 C C . ARG A 1 114 ? -3.447 0.967 20.371 1.00 95.44 114 ARG A C 1
ATOM 917 O O . ARG A 1 114 ? -2.360 0.512 20.722 1.00 95.44 114 ARG A O 1
ATOM 924 N N . SER A 1 115 ? -3.922 2.114 20.843 1.00 91.56 115 SER A N 1
ATOM 925 C CA . SER A 1 115 ? -3.324 2.788 21.992 1.00 91.56 115 SER A CA 1
ATOM 926 C C . SER A 1 115 ? -3.777 2.118 23.291 1.00 91.56 115 SER A C 1
ATOM 928 O O . SER A 1 115 ? -4.980 1.944 23.495 1.00 91.56 115 SER A O 1
ATOM 930 N N . ASP A 1 116 ? -2.832 1.842 24.193 1.00 78.94 116 ASP A N 1
ATOM 931 C CA . ASP A 1 116 ? -3.121 1.402 25.571 1.00 78.94 116 ASP A CA 1
ATOM 932 C C . ASP A 1 116 ? -3.626 2.549 26.461 1.00 78.94 116 ASP A C 1
ATOM 934 O O . ASP A 1 116 ? -4.068 2.333 27.588 1.00 78.94 116 ASP A O 1
ATOM 938 N N . ALA A 1 117 ? -3.551 3.789 25.967 1.00 61.66 117 ALA A N 1
ATOM 939 C CA . ALA A 1 117 ? -4.028 4.951 26.695 1.00 61.66 117 ALA A CA 1
ATOM 940 C C . ALA A 1 117 ? -5.556 4.869 26.872 1.00 61.66 117 ALA A C 1
ATOM 942 O O . ALA A 1 117 ? -6.265 4.648 25.882 1.00 61.66 117 ALA A O 1
ATOM 943 N N . PRO A 1 118 ? -6.083 5.067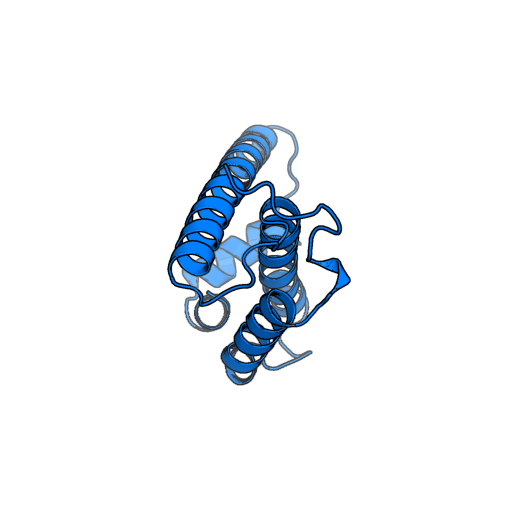 28.097 1.00 52.69 118 PRO A N 1
ATOM 944 C CA . PRO A 1 118 ? -7.517 5.196 28.296 1.00 52.69 118 PRO A CA 1
ATOM 945 C C . PRO A 1 118 ? -8.013 6.349 27.424 1.00 52.69 118 PRO A C 1
ATOM 947 O O . PRO A 1 118 ? -7.416 7.426 27.413 1.00 52.69 118 PRO A O 1
ATOM 950 N N . SER A 1 119 ? -9.081 6.107 26.665 1.00 52.59 119 SER A N 1
ATOM 951 C CA . SER A 1 119 ? -9.761 7.135 25.883 1.00 52.59 119 SER A CA 1
ATOM 952 C C . SER A 1 119 ? -10.104 8.297 26.813 1.00 52.59 119 SER A C 1
ATOM 954 O O . SER A 1 119 ? -11.002 8.168 27.646 1.00 52.59 119 SER A O 1
ATOM 956 N N . LEU A 1 120 ? -9.366 9.403 26.710 1.00 46.97 120 LEU A N 1
ATOM 957 C CA . LEU A 1 120 ? -9.685 10.651 27.392 1.00 46.97 120 LEU A CA 1
ATOM 958 C C . LEU A 1 120 ? -10.985 11.176 26.781 1.00 46.97 120 LEU A C 1
ATOM 960 O O . LEU A 1 120 ? -10.983 11.873 25.772 1.00 46.97 120 LEU A O 1
ATOM 964 N N . THR A 1 121 ? -12.105 10.762 27.363 1.00 42.38 121 THR A N 1
ATOM 965 C CA . THR A 1 121 ? -13.402 11.401 27.174 1.00 42.38 121 THR A CA 1
ATOM 966 C C . THR A 1 121 ? -13.350 12.759 27.868 1.00 42.38 121 THR A C 1
ATOM 968 O O . THR A 1 121 ? -13.258 12.805 29.096 1.00 42.38 121 THR A O 1
ATOM 971 N N . ALA A 1 122 ? -13.390 13.833 27.083 1.00 35.56 122 ALA A N 1
ATOM 972 C CA . ALA A 1 122 ? -13.749 15.178 27.520 1.00 35.56 122 ALA A CA 1
ATOM 973 C C . ALA A 1 122 ? -14.944 15.642 26.684 1.00 35.56 122 ALA A C 1
ATOM 975 O O . ALA A 1 122 ? -14.927 15.371 25.460 1.00 35.56 122 ALA A O 1
#

pLDDT: mean 92.0, std 10.7, range [35.56, 98.44]

Organism: Enterobacter cloacae (NCBI:txid550)

Secondary structure (DSSP, 8-state):
-HHHHHH-HHHHHHHHIIIII----GGGHHHHHHHHHHHHHHHHHHHHHHHHHHHTTSS-TTB-HHHHHHHHHHHHHHHHHHHHH-TTSS-HHHHHHHHHHHHHHHHHH-GGGB--S-----